Protein AF-A0A959EDK4-F1 (afdb_monomer_lite)

Structure (mmCIF, N/CA/C/O backbone):
data_AF-A0A959EDK4-F1
#
_entry.id   AF-A0A959EDK4-F1
#
loop_
_atom_site.group_PDB
_atom_site.id
_atom_site.type_symbol
_atom_site.label_atom_id
_atom_site.label_alt_id
_atom_site.label_comp_id
_atom_site.label_asym_id
_atom_site.label_entity_id
_atom_site.label_seq_id
_atom_site.pdbx_PDB_ins_code
_atom_site.Cartn_x
_atom_site.Cartn_y
_atom_site.Cartn_z
_atom_site.occupancy
_atom_site.B_iso_or_equiv
_atom_site.auth_seq_id
_atom_site.auth_comp_id
_atom_site.auth_asym_id
_atom_site.auth_atom_id
_atom_site.pdbx_PDB_model_num
ATOM 1 N N . CYS A 1 1 ? -5.494 -3.806 -19.254 1.00 54.38 1 CYS A N 1
ATOM 2 C CA . CYS A 1 1 ? -4.849 -2.575 -18.753 1.00 54.38 1 CYS A CA 1
ATOM 3 C C . CYS A 1 1 ? -4.473 -1.725 -19.967 1.00 54.38 1 CYS A C 1
ATOM 5 O O . CYS A 1 1 ? -3.593 -2.138 -20.714 1.00 54.38 1 CYS A O 1
ATOM 7 N N . LEU A 1 2 ? -5.195 -0.626 -20.231 1.00 61.62 2 LEU A N 1
ATOM 8 C CA . LEU A 1 2 ? -5.057 0.195 -21.453 1.00 61.62 2 LEU A CA 1
ATOM 9 C C . LEU A 1 2 ? -3.618 0.674 -21.696 1.00 61.62 2 LEU A C 1
ATOM 11 O O . LEU A 1 2 ? -3.177 0.707 -22.836 1.00 61.62 2 LEU A O 1
ATOM 15 N N . VAL A 1 3 ? -2.869 0.947 -20.626 1.00 65.25 3 VAL A N 1
ATOM 16 C CA . VAL A 1 3 ? -1.472 1.400 -20.694 1.00 65.25 3 VAL A CA 1
ATOM 17 C C . VAL A 1 3 ? -0.540 0.330 -21.270 1.00 65.25 3 VAL A C 1
ATOM 19 O O . VAL A 1 3 ? 0.317 0.643 -22.084 1.00 65.25 3 VAL A O 1
ATOM 22 N N . VAL A 1 4 ? -0.733 -0.945 -20.917 1.00 63.16 4 VAL A N 1
ATOM 23 C CA . VAL A 1 4 ? 0.085 -2.054 -21.448 1.00 63.16 4 VAL A CA 1
ATOM 24 C C . VAL A 1 4 ? -0.178 -2.257 -22.942 1.00 63.16 4 VAL A C 1
ATOM 26 O O . VAL A 1 4 ? 0.753 -2.479 -23.709 1.00 63.16 4 VAL A O 1
ATOM 29 N N . VAL A 1 5 ? -1.442 -2.133 -23.363 1.00 71.06 5 VAL A N 1
ATOM 30 C CA . VAL A 1 5 ? -1.835 -2.220 -24.779 1.00 71.06 5 VAL A CA 1
ATOM 31 C C . VAL A 1 5 ? -1.287 -1.030 -25.567 1.00 71.06 5 VAL A C 1
ATOM 33 O O . VAL A 1 5 ? -0.747 -1.220 -26.650 1.00 71.06 5 VAL A O 1
ATOM 36 N N . TYR A 1 6 ? -1.367 0.175 -25.000 1.00 70.81 6 TYR A N 1
ATOM 37 C CA . TYR A 1 6 ? -0.804 1.385 -25.591 1.00 70.81 6 TYR A CA 1
ATOM 38 C C . TYR A 1 6 ? 0.719 1.275 -25.760 1.00 70.81 6 TYR A C 1
ATOM 40 O O . TYR A 1 6 ? 1.236 1.530 -26.843 1.00 70.81 6 TYR A O 1
ATOM 48 N N . LEU A 1 7 ? 1.435 0.791 -24.739 1.00 63.56 7 LEU A N 1
ATOM 49 C CA . LEU A 1 7 ? 2.890 0.611 -24.798 1.00 63.56 7 LEU A CA 1
ATOM 50 C C . LEU A 1 7 ? 3.329 -0.458 -25.802 1.00 63.56 7 LEU A C 1
ATOM 52 O O . LEU A 1 7 ? 4.338 -0.278 -26.481 1.00 63.56 7 LEU A O 1
ATOM 56 N N . ALA A 1 8 ? 2.560 -1.541 -25.938 1.00 64.75 8 ALA A N 1
ATOM 57 C CA . ALA A 1 8 ? 2.805 -2.558 -26.959 1.00 64.75 8 ALA A CA 1
ATOM 58 C C . ALA A 1 8 ? 2.619 -2.017 -28.391 1.00 64.75 8 ALA A C 1
ATOM 60 O O . ALA A 1 8 ? 3.204 -2.560 -29.324 1.00 64.75 8 ALA A O 1
ATOM 61 N N . GLN A 1 9 ? 1.828 -0.952 -28.569 1.00 71.06 9 GLN A N 1
ATOM 62 C CA . GLN A 1 9 ? 1.588 -0.312 -29.865 1.00 71.06 9 GLN A CA 1
ATOM 63 C C . GLN A 1 9 ? 2.603 0.794 -30.191 1.00 71.06 9 GLN A C 1
ATOM 65 O O . GLN A 1 9 ? 2.900 1.001 -31.364 1.00 71.06 9 GLN A O 1
ATOM 70 N N . THR A 1 10 ? 3.152 1.499 -29.192 1.00 66.81 10 THR A N 1
ATOM 71 C CA . THR A 1 10 ? 4.025 2.665 -29.432 1.00 66.81 10 THR A CA 1
ATOM 72 C C . THR A 1 10 ? 5.486 2.339 -29.736 1.00 66.81 10 THR A C 1
ATOM 74 O O . THR A 1 10 ? 6.183 3.236 -30.192 1.00 66.81 10 THR A O 1
ATOM 77 N N . GLY A 1 11 ? 5.941 1.096 -29.532 1.00 58.12 11 GLY A N 1
ATOM 78 C CA . GLY A 1 11 ? 7.093 0.448 -30.193 1.00 58.12 11 GLY A CA 1
ATOM 79 C C .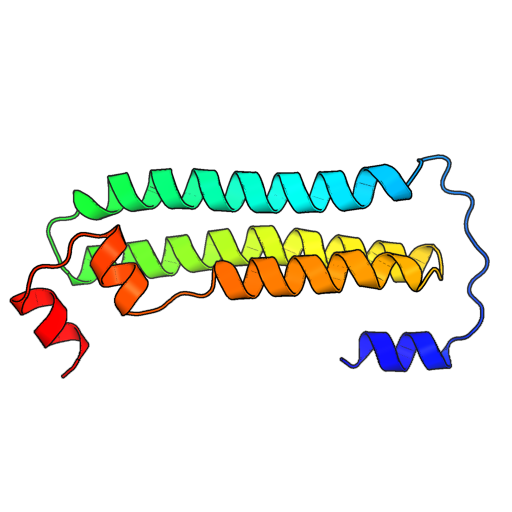 GLY A 1 11 ? 8.512 1.041 -30.087 1.00 58.12 11 GLY A C 1
ATOM 80 O O . GLY A 1 11 ? 9.466 0.273 -30.092 1.00 58.12 11 GLY A O 1
ATOM 81 N N . THR A 1 12 ? 8.708 2.354 -29.985 1.00 53.19 12 THR A N 1
ATOM 82 C CA . THR A 1 12 ? 10.024 3.007 -30.033 1.00 53.19 12 THR A CA 1
ATOM 83 C C . THR A 1 12 ? 9.960 4.383 -29.370 1.00 53.19 12 THR A C 1
ATOM 85 O O . THR A 1 12 ? 9.659 5.384 -30.019 1.00 53.19 12 THR A O 1
ATOM 88 N N . LEU A 1 13 ? 10.278 4.451 -28.079 1.00 55.81 13 LEU A N 1
ATOM 89 C CA . LEU A 1 13 ? 10.741 5.682 -27.441 1.00 55.81 13 LEU A CA 1
ATOM 90 C C . LEU A 1 13 ? 12.206 5.437 -27.075 1.00 55.81 13 LEU A C 1
ATOM 92 O O . LEU A 1 13 ? 12.520 4.442 -26.426 1.00 55.81 13 LEU A O 1
ATOM 96 N N . SER A 1 14 ? 13.110 6.270 -27.595 1.00 53.59 14 SER A N 1
ATOM 97 C CA . SER A 1 14 ? 14.549 6.133 -27.355 1.00 53.59 14 SER A CA 1
ATOM 98 C C . SER A 1 14 ? 14.835 6.114 -25.852 1.00 53.59 14 SER A C 1
ATOM 100 O O . SER A 1 14 ? 14.299 6.975 -25.152 1.00 53.59 14 SER A O 1
ATOM 102 N N . PRO A 1 15 ? 15.694 5.207 -25.352 1.00 56.66 15 PRO A N 1
ATOM 103 C CA . PRO A 1 15 ? 16.054 5.189 -23.944 1.00 56.66 15 PRO A CA 1
ATOM 104 C C . PRO A 1 15 ? 16.742 6.512 -23.605 1.00 56.66 15 PRO A C 1
ATOM 106 O O . PRO A 1 15 ? 17.844 6.809 -24.078 1.00 56.66 15 PRO A O 1
ATOM 109 N N . SER A 1 16 ? 16.069 7.355 -22.826 1.00 58.28 16 SER A N 1
ATOM 110 C CA . SER A 1 16 ? 16.721 8.493 -22.198 1.00 58.28 16 SER A CA 1
ATOM 111 C C . SER A 1 16 ? 17.717 7.939 -21.190 1.00 58.28 16 SER A C 1
ATOM 113 O O . SER A 1 16 ? 17.309 7.254 -20.263 1.00 58.28 16 SER A O 1
ATOM 115 N N . ASN A 1 17 ? 19.009 8.237 -21.354 1.00 53.81 17 ASN A N 1
ATOM 116 C CA . ASN A 1 17 ? 20.039 7.924 -20.361 1.00 53.81 17 ASN A CA 1
ATOM 117 C C . ASN A 1 17 ? 19.803 8.761 -19.089 1.00 53.81 17 ASN A C 1
ATOM 119 O O . ASN A 1 17 ? 20.511 9.734 -18.826 1.00 53.81 17 ASN A O 1
ATOM 123 N N . LEU A 1 18 ? 18.775 8.426 -18.310 1.00 56.81 18 LEU A N 1
ATOM 124 C CA . LEU A 1 18 ? 18.606 8.938 -16.964 1.00 56.81 18 LEU A CA 1
ATOM 125 C C . LEU A 1 18 ? 19.742 8.310 -16.149 1.00 56.81 18 LEU A C 1
ATOM 127 O O . LEU A 1 18 ? 19.731 7.114 -15.887 1.00 56.81 18 LEU A O 1
ATOM 131 N N . GLY A 1 19 ? 20.763 9.089 -15.782 1.00 55.97 19 GLY A N 1
ATOM 132 C CA . GLY A 1 19 ? 21.978 8.600 -15.101 1.00 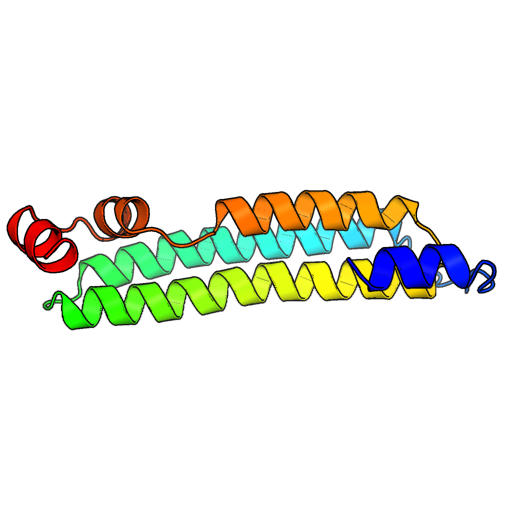55.97 19 GLY A CA 1
ATOM 133 C C . GLY A 1 19 ? 21.767 7.991 -13.703 1.00 55.97 19 GLY A C 1
ATOM 134 O O . GLY A 1 19 ? 22.732 7.793 -12.969 1.00 55.97 19 GLY A O 1
ATOM 135 N N . LEU A 1 20 ? 20.520 7.717 -13.312 1.00 64.12 20 LEU A N 1
ATOM 136 C CA . LEU A 1 20 ? 20.143 7.016 -12.094 1.00 64.12 20 LEU A CA 1
ATOM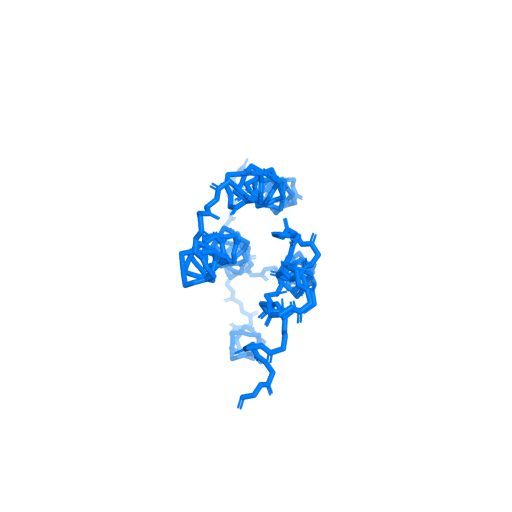 137 C C . LEU A 1 20 ? 19.890 5.540 -12.419 1.00 64.12 20 LEU A C 1
ATOM 139 O O . LEU A 1 20 ? 19.143 5.248 -13.351 1.00 64.12 20 LEU A O 1
ATOM 143 N N . PRO A 1 21 ? 20.422 4.590 -11.632 1.00 75.94 21 PRO A N 1
ATOM 144 C CA . PRO A 1 21 ? 20.139 3.179 -11.840 1.00 75.94 21 PRO A CA 1
ATOM 145 C C . PRO A 1 21 ? 18.697 2.858 -11.399 1.00 75.94 21 PRO A C 1
ATOM 147 O O . PRO A 1 21 ? 18.451 2.395 -10.280 1.00 75.94 21 PRO A O 1
ATOM 150 N N . LEU A 1 22 ? 17.730 3.112 -12.291 1.00 77.88 22 LEU A N 1
ATOM 151 C CA . LEU A 1 22 ? 16.288 2.899 -12.088 1.00 77.88 22 LEU A CA 1
ATOM 152 C C . LEU A 1 22 ? 15.968 1.480 -11.598 1.00 77.88 22 LEU A C 1
ATOM 154 O O . LEU A 1 22 ? 15.059 1.292 -10.791 1.00 77.88 22 LEU A O 1
ATOM 158 N N . SER A 1 23 ? 16.781 0.503 -12.000 1.00 79.75 23 SER A N 1
ATOM 159 C CA . SER A 1 23 ? 16.723 -0.898 -11.574 1.00 79.75 23 SER A CA 1
ATOM 160 C C . SER A 1 23 ? 16.732 -1.084 -10.053 1.00 79.75 23 SER A C 1
ATOM 162 O O . SER A 1 23 ? 16.096 -2.008 -9.556 1.00 79.75 23 SER A O 1
ATOM 164 N N . PHE A 1 24 ? 17.428 -0.216 -9.308 1.00 84.75 24 PHE A N 1
ATOM 165 C CA . PHE A 1 24 ? 17.442 -0.233 -7.840 1.00 84.75 24 PHE A CA 1
ATOM 166 C C . PHE A 1 24 ? 16.422 0.734 -7.233 1.00 84.75 24 PHE A C 1
ATOM 168 O O . PHE A 1 24 ? 15.879 0.472 -6.158 1.00 84.75 24 PHE A O 1
ATOM 175 N N . LEU A 1 25 ? 16.128 1.843 -7.915 1.00 88.19 25 LEU A N 1
ATOM 176 C CA . LEU A 1 25 ? 15.193 2.851 -7.421 1.00 88.19 25 LEU A CA 1
ATOM 177 C C . LEU A 1 25 ? 13.756 2.317 -7.354 1.00 88.19 25 LEU A C 1
ATOM 179 O O . LEU A 1 25 ? 13.100 2.465 -6.325 1.00 88.19 25 LEU A O 1
ATOM 183 N N . LEU A 1 26 ? 13.275 1.669 -8.419 1.00 89.38 26 LEU A N 1
ATOM 184 C CA . LEU A 1 26 ? 11.902 1.160 -8.504 1.00 89.38 26 LEU A CA 1
ATOM 185 C C . LEU A 1 26 ? 11.543 0.157 -7.395 1.00 89.38 26 LEU A C 1
ATOM 187 O O . LEU A 1 26 ? 10.534 0.381 -6.720 1.00 89.38 26 LEU A O 1
ATOM 191 N N . PRO A 1 27 ? 12.338 -0.902 -7.131 1.00 90.62 27 PRO A N 1
ATOM 192 C CA . PRO A 1 27 ? 12.048 -1.789 -6.011 1.00 90.62 27 PRO A CA 1
ATOM 193 C C . PRO A 1 27 ? 12.132 -1.052 -4.671 1.00 90.62 27 PRO A C 1
ATOM 195 O O . PRO A 1 27 ? 11.302 -1.298 -3.802 1.00 90.62 27 PRO A O 1
ATOM 198 N N . THR A 1 28 ? 13.061 -0.104 -4.506 1.00 91.38 28 THR A N 1
ATOM 199 C CA . THR A 1 28 ? 13.167 0.684 -3.266 1.00 91.38 28 THR A CA 1
ATOM 200 C C . THR A 1 28 ? 11.903 1.500 -3.006 1.00 91.38 28 THR A C 1
ATOM 202 O O . THR A 1 28 ? 11.370 1.452 -1.900 1.00 91.38 28 THR A O 1
ATOM 205 N N . ILE A 1 29 ? 11.379 2.197 -4.020 1.00 92.94 29 ILE A N 1
ATOM 206 C CA . ILE A 1 29 ? 10.118 2.949 -3.922 1.00 92.94 29 ILE A CA 1
ATOM 207 C C . ILE A 1 29 ? 8.965 2.007 -3.568 1.00 92.94 29 ILE A C 1
ATOM 209 O O . ILE A 1 29 ? 8.182 2.308 -2.667 1.00 92.94 29 ILE A O 1
ATOM 213 N N . LEU A 1 30 ? 8.882 0.851 -4.232 1.00 93.69 30 LEU A N 1
ATOM 214 C CA . LEU A 1 30 ? 7.818 -0.119 -3.997 1.00 93.69 30 LEU A CA 1
ATOM 215 C C . LEU A 1 30 ? 7.838 -0.662 -2.562 1.00 93.69 30 LEU A C 1
ATOM 217 O O . LEU A 1 30 ? 6.816 -0.641 -1.874 1.00 93.69 30 LEU A O 1
ATOM 221 N N . PHE A 1 31 ? 8.999 -1.120 -2.089 1.00 93.56 31 PHE A N 1
ATOM 222 C CA . PHE A 1 31 ? 9.145 -1.655 -0.736 1.00 93.56 31 PHE A CA 1
ATOM 223 C C . PHE A 1 31 ? 8.999 -0.571 0.335 1.00 93.56 31 PHE A C 1
ATOM 225 O O . PHE A 1 31 ? 8.412 -0.840 1.381 1.00 93.56 31 PHE A O 1
ATOM 232 N N . ALA A 1 32 ? 9.450 0.659 0.078 1.00 95.44 32 ALA A N 1
ATOM 233 C CA . ALA A 1 32 ? 9.222 1.789 0.976 1.00 95.44 32 ALA A CA 1
ATOM 234 C C . ALA A 1 32 ? 7.725 2.129 1.087 1.00 95.44 32 ALA A C 1
ATOM 236 O O . ALA A 1 32 ? 7.213 2.320 2.191 1.00 95.44 32 ALA A O 1
ATOM 237 N N . ALA A 1 33 ? 6.989 2.145 -0.027 1.00 94.19 33 ALA A N 1
ATOM 238 C CA . ALA A 1 33 ? 5.543 2.367 -0.020 1.00 94.19 33 ALA A CA 1
ATOM 239 C C . ALA A 1 33 ? 4.792 1.233 0.699 1.00 94.19 33 ALA A C 1
ATOM 241 O O . ALA A 1 33 ? 3.916 1.487 1.523 1.00 94.19 33 ALA A O 1
ATOM 242 N N . ALA A 1 34 ? 5.178 -0.022 0.463 1.00 93.75 34 ALA A N 1
ATOM 243 C CA . ALA A 1 34 ? 4.604 -1.169 1.161 1.00 93.75 34 ALA A CA 1
ATOM 244 C C . ALA A 1 34 ? 4.898 -1.136 2.671 1.00 93.75 34 ALA A C 1
ATOM 246 O O . ALA A 1 34 ? 4.005 -1.364 3.488 1.00 93.75 34 ALA A O 1
ATOM 247 N N . GLY A 1 35 ? 6.137 -0.809 3.049 1.00 94.25 35 GLY A N 1
ATOM 248 C CA . GLY A 1 35 ? 6.566 -0.687 4.440 1.00 94.25 35 GLY A CA 1
ATOM 249 C C . GLY A 1 35 ? 5.852 0.443 5.178 1.00 94.25 35 GLY A C 1
ATOM 250 O O . GLY A 1 35 ? 5.375 0.243 6.295 1.00 94.25 35 GLY A O 1
ATOM 251 N N . THR A 1 36 ? 5.704 1.608 4.543 1.00 93.25 36 THR A N 1
ATOM 252 C CA . THR A 1 36 ? 4.947 2.733 5.117 1.00 93.25 36 THR A CA 1
ATOM 253 C C . THR A 1 36 ? 3.460 2.407 5.241 1.00 93.25 36 THR A C 1
ATOM 255 O O . THR A 1 36 ? 2.884 2.649 6.301 1.00 93.25 36 THR A O 1
ATOM 258 N N . ALA A 1 37 ? 2.847 1.774 4.234 1.00 93.12 37 ALA A N 1
ATOM 259 C CA . ALA A 1 37 ? 1.462 1.308 4.308 1.00 93.12 37 ALA A CA 1
ATOM 260 C C . ALA A 1 37 ? 1.250 0.279 5.435 1.00 93.12 37 ALA A C 1
ATOM 262 O O . ALA A 1 37 ? 0.251 0.349 6.156 1.00 93.12 37 ALA A O 1
ATOM 263 N N . TYR A 1 38 ? 2.200 -0.641 5.637 1.00 93.44 38 TYR A N 1
ATOM 264 C CA . TYR A 1 38 ? 2.168 -1.612 6.732 1.00 93.44 38 TYR A CA 1
ATOM 265 C C . TYR A 1 38 ? 2.302 -0.943 8.107 1.00 93.44 38 TYR A C 1
ATOM 267 O O . TYR A 1 38 ? 1.476 -1.170 8.991 1.00 93.44 38 TYR A O 1
ATOM 275 N N . PHE A 1 39 ? 3.295 -0.068 8.283 1.00 93.81 39 PHE A N 1
ATOM 276 C CA . PHE A 1 39 ? 3.497 0.669 9.532 1.00 93.81 39 PHE A CA 1
ATOM 277 C C . PHE A 1 39 ? 2.264 1.501 9.903 1.00 93.81 39 PHE A C 1
ATOM 279 O O . PHE A 1 39 ? 1.795 1.462 11.044 1.00 93.81 39 PHE A O 1
ATOM 286 N N . LEU A 1 40 ? 1.700 2.201 8.918 1.00 91.62 40 LEU A N 1
ATOM 287 C CA . LEU A 1 40 ? 0.478 2.974 9.073 1.00 91.62 40 LEU A CA 1
ATOM 288 C C . LEU A 1 40 ? -0.712 2.079 9.445 1.00 91.62 40 LEU A C 1
ATOM 290 O O . LEU A 1 40 ? -1.493 2.438 10.320 1.00 91.62 40 LEU A O 1
ATOM 294 N N . SER A 1 41 ? -0.830 0.896 8.833 1.00 87.94 41 SER A N 1
ATOM 295 C CA . SER A 1 41 ? -1.869 -0.084 9.171 1.00 87.94 41 SER A CA 1
ATOM 296 C C . SER A 1 41 ? -1.835 -0.457 10.647 1.00 87.94 41 SER A C 1
ATOM 298 O O . SER A 1 41 ? -2.876 -0.459 11.304 1.00 87.94 41 SER A O 1
ATOM 300 N N . ASN A 1 42 ? -0.647 -0.740 11.180 1.00 88.50 42 ASN A N 1
ATOM 301 C CA . ASN A 1 42 ? -0.499 -1.127 12.578 1.00 88.50 42 ASN A CA 1
ATOM 302 C C . ASN A 1 42 ? -0.814 0.041 13.516 1.00 88.50 42 ASN A C 1
ATOM 304 O O . ASN A 1 42 ? -1.541 -0.143 14.489 1.00 88.50 42 ASN A O 1
ATOM 308 N N . ARG A 1 43 ? -0.324 1.248 13.206 1.00 90.12 43 ARG A N 1
ATOM 309 C CA . ARG A 1 43 ? -0.600 2.461 13.992 1.00 90.12 43 ARG A CA 1
ATOM 310 C C . ARG A 1 43 ? -2.092 2.788 14.045 1.00 90.12 43 ARG A C 1
ATOM 312 O O . ARG A 1 43 ? -2.655 2.857 15.133 1.00 90.12 43 ARG A O 1
ATOM 319 N N . LEU A 1 44 ? -2.739 2.884 12.885 1.00 87.69 44 LEU A N 1
ATOM 320 C CA . LEU A 1 44 ? -4.156 3.242 12.793 1.00 87.69 44 LEU A CA 1
ATOM 321 C C . LEU A 1 44 ? -5.072 2.156 13.370 1.00 87.69 44 LEU A C 1
ATOM 323 O O . LEU A 1 44 ? -6.135 2.467 13.896 1.00 87.69 44 LEU A O 1
ATOM 327 N N . SER A 1 45 ? -4.673 0.882 13.325 1.00 86.38 45 SER A N 1
ATOM 328 C CA . SER A 1 45 ? -5.459 -0.175 13.976 1.00 86.38 45 SER A CA 1
ATOM 329 C C . SER A 1 45 ? -5.409 -0.051 15.500 1.00 86.38 45 SER A C 1
ATOM 331 O O . SER A 1 45 ? -6.433 -0.222 16.150 1.00 86.38 45 SER A O 1
ATOM 333 N N . MET A 1 46 ? -4.257 0.302 16.085 1.00 88.06 46 MET A N 1
ATOM 334 C CA . MET A 1 46 ? -4.159 0.537 17.534 1.00 88.06 46 MET A CA 1
ATOM 335 C C . MET A 1 46 ? -5.002 1.735 17.982 1.00 88.06 46 MET A C 1
ATOM 337 O O . MET A 1 46 ? -5.710 1.636 18.978 1.00 88.06 46 MET A O 1
ATOM 341 N N . GLU A 1 47 ? -4.969 2.837 17.233 1.00 88.50 47 GLU A N 1
ATOM 342 C CA . GLU A 1 47 ? -5.801 4.018 17.507 1.00 88.50 47 GLU A CA 1
ATOM 343 C C . GLU A 1 47 ? -7.292 3.705 17.329 1.00 88.50 47 GLU A C 1
ATOM 345 O O . GLU A 1 47 ? -8.121 4.076 18.156 1.00 88.50 47 GLU A O 1
ATOM 350 N N . GLY A 1 48 ? -7.627 2.945 16.286 1.00 86.38 48 GLY A N 1
ATOM 351 C CA . GLY A 1 48 ? -8.994 2.558 15.965 1.00 86.38 48 GLY A CA 1
ATOM 352 C C . GLY A 1 48 ? -9.675 1.691 17.024 1.00 86.38 48 GLY A C 1
ATOM 353 O O . GLY A 1 48 ? -10.882 1.816 17.216 1.00 86.38 48 GLY A O 1
ATOM 354 N N . LYS A 1 49 ? -8.920 0.850 17.742 1.00 87.56 49 LYS A N 1
ATOM 355 C CA . LYS A 1 49 ? -9.444 0.021 18.846 1.00 87.56 49 LYS A CA 1
ATOM 356 C C . LYS A 1 49 ? -9.956 0.843 20.026 1.00 87.56 49 LYS A C 1
ATOM 358 O O . LYS A 1 49 ? -10.840 0.387 20.742 1.00 87.56 49 LYS A O 1
ATOM 363 N N . LEU A 1 50 ? -9.407 2.039 20.229 1.00 89.00 50 LEU A N 1
ATOM 364 C CA . LEU A 1 50 ? -9.773 2.917 21.340 1.00 89.00 50 LEU A CA 1
ATOM 365 C C . LEU A 1 50 ? -11.041 3.733 21.056 1.00 89.00 50 LEU A C 1
ATOM 367 O O . LEU A 1 50 ? -11.519 4.441 21.942 1.00 89.00 50 LEU A O 1
ATOM 371 N N . LEU A 1 51 ? -11.586 3.654 19.838 1.00 90.25 51 LEU A N 1
ATOM 372 C CA . LEU A 1 51 ? -12.778 4.404 19.464 1.00 90.25 51 LEU A CA 1
ATOM 373 C C . LEU A 1 51 ? -14.035 3.806 20.125 1.00 90.25 51 LEU A C 1
ATOM 375 O O . LEU A 1 51 ? -14.239 2.590 20.063 1.00 90.25 51 LEU A O 1
ATOM 379 N N . PRO A 1 52 ? -14.894 4.643 20.735 1.00 85.25 52 PRO A N 1
ATOM 380 C CA . PRO A 1 52 ? -16.029 4.195 21.539 1.00 85.25 52 PRO A CA 1
ATOM 381 C C . PRO A 1 52 ? -17.178 3.607 20.719 1.00 85.25 52 PRO A C 1
ATOM 383 O O . PRO A 1 52 ? -17.873 2.716 21.204 1.00 85.25 52 PRO A O 1
ATOM 386 N N . THR A 1 53 ? -17.410 4.098 19.498 1.00 89.94 53 THR A N 1
ATOM 387 C CA . THR A 1 53 ? -18.584 3.714 18.702 1.00 89.94 53 THR A CA 1
ATOM 388 C C . THR A 1 53 ? -18.207 2.921 17.454 1.00 89.94 53 THR A C 1
ATOM 390 O O . THR A 1 53 ? -17.189 3.173 16.807 1.00 89.94 53 THR A O 1
ATOM 393 N N . LEU A 1 54 ? -19.075 1.981 17.061 1.00 87.94 54 LEU A N 1
ATOM 394 C CA . LEU A 1 54 ? -18.919 1.216 15.821 1.00 87.94 54 LEU A CA 1
ATOM 395 C C . LEU A 1 54 ? -18.816 2.130 14.593 1.00 87.94 54 LEU A C 1
ATOM 397 O O . LEU A 1 54 ? -17.986 1.904 13.715 1.00 87.94 54 LEU A O 1
ATOM 401 N N . SER A 1 55 ? -19.633 3.186 14.549 1.00 90.06 55 SER A N 1
ATOM 402 C CA . SER A 1 55 ? -19.620 4.160 13.455 1.00 90.06 55 SER A CA 1
ATOM 403 C C . SER A 1 55 ? -18.252 4.831 13.315 1.00 90.06 55 SER A C 1
ATOM 405 O O . SER A 1 55 ? -17.716 4.916 12.209 1.00 90.06 55 SER A O 1
ATOM 407 N N . GLU A 1 56 ? -17.645 5.250 14.429 1.00 90.19 56 GLU A N 1
ATOM 408 C CA . GLU A 1 56 ? -16.304 5.840 14.431 1.00 90.19 56 GLU A CA 1
ATOM 409 C C . GLU A 1 56 ? -15.236 4.828 14.012 1.00 90.19 56 GLU A C 1
ATOM 411 O O . GLU A 1 56 ? -14.394 5.150 13.174 1.00 90.19 56 GLU A O 1
ATOM 416 N N . LYS A 1 57 ? -15.299 3.585 14.509 1.00 90.31 57 LYS A N 1
ATOM 417 C CA . LYS A 1 57 ? -14.384 2.502 14.104 1.00 90.31 57 LYS A CA 1
ATOM 418 C C . LYS A 1 57 ? -14.429 2.257 12.594 1.00 90.31 57 LYS A C 1
ATOM 420 O O . LYS A 1 57 ? -13.386 2.198 11.940 1.00 90.31 57 LYS A O 1
ATOM 425 N N . VAL A 1 58 ? -15.631 2.166 12.021 1.00 91.06 58 VAL A N 1
ATOM 426 C CA . VAL A 1 58 ? -15.843 1.960 10.580 1.00 91.06 58 VAL A CA 1
ATOM 427 C C . VAL A 1 58 ? -15.330 3.151 9.776 1.00 91.06 58 VAL A C 1
ATOM 429 O O . VAL A 1 58 ? -14.611 2.964 8.790 1.00 91.06 58 VAL A O 1
ATOM 432 N N . GLN A 1 59 ? -15.658 4.378 10.185 1.00 93.06 59 GLN A N 1
ATOM 433 C CA . GLN A 1 59 ? -15.183 5.585 9.510 1.00 93.06 59 GLN A CA 1
ATOM 434 C C . GLN A 1 59 ? -13.653 5.683 9.555 1.00 93.06 59 GLN A C 1
ATOM 436 O O . GLN A 1 59 ? -13.019 5.928 8.526 1.00 93.06 59 GLN A O 1
ATOM 441 N N . HIS A 1 60 ? -13.051 5.405 10.712 1.00 93.81 60 HIS A N 1
ATOM 442 C CA . HIS A 1 60 ? -11.603 5.371 10.878 1.00 93.81 60 HIS A CA 1
ATOM 443 C C . HIS A 1 60 ? -10.960 4.320 9.967 1.00 93.81 60 HIS A C 1
ATOM 445 O O . HIS A 1 60 ? -10.007 4.619 9.249 1.00 93.81 60 HIS A O 1
ATOM 451 N N . TYR A 1 61 ? -11.516 3.106 9.920 1.00 92.62 61 TYR A N 1
ATOM 452 C CA . TYR A 1 61 ? -11.018 2.035 9.055 1.00 92.62 61 TYR A CA 1
ATOM 453 C C . TYR A 1 61 ? -11.093 2.386 7.571 1.00 92.62 61 TYR A C 1
ATOM 455 O O . TYR A 1 61 ? -10.161 2.086 6.818 1.00 92.62 61 TYR A O 1
ATOM 463 N N . ARG A 1 62 ? -12.174 3.038 7.130 1.00 91.88 62 ARG A N 1
ATOM 464 C CA . ARG A 1 62 ? -12.317 3.499 5.742 1.00 91.88 62 ARG A CA 1
ATOM 465 C C . ARG A 1 62 ? -11.231 4.513 5.396 1.00 91.88 62 ARG A C 1
ATOM 467 O O . ARG A 1 62 ? -10.523 4.309 4.412 1.00 91.88 62 ARG A O 1
ATOM 474 N N . ASN A 1 63 ? -11.035 5.525 6.239 1.00 92.81 63 ASN A N 1
ATOM 475 C CA . ASN A 1 63 ? -10.001 6.542 6.038 1.00 92.81 63 ASN A CA 1
ATOM 476 C C . ASN A 1 63 ? -8.595 5.922 6.022 1.00 92.81 63 ASN A C 1
ATOM 478 O O . ASN A 1 63 ? -7.814 6.160 5.099 1.00 92.81 63 ASN A O 1
ATOM 482 N N . ALA A 1 64 ? -8.307 5.043 6.983 1.00 92.50 64 ALA A N 1
ATOM 483 C CA . ALA A 1 64 ? -7.053 4.304 7.058 1.00 92.50 64 ALA A CA 1
ATOM 484 C C . ALA A 1 64 ? -6.807 3.444 5.811 1.00 92.50 64 ALA A C 1
ATOM 486 O O . ALA A 1 64 ? -5.680 3.322 5.334 1.00 92.50 64 ALA A O 1
ATOM 487 N N . SER A 1 65 ? -7.850 2.800 5.284 1.00 92.75 65 SER A N 1
ATOM 488 C CA . SER A 1 65 ? -7.757 1.966 4.081 1.00 92.75 65 SER A CA 1
ATOM 489 C C . SER A 1 65 ? -7.473 2.798 2.836 1.00 92.75 65 SER A C 1
ATOM 491 O O . SER A 1 65 ? -6.599 2.428 2.060 1.00 92.75 65 SER A O 1
ATOM 493 N N . ILE A 1 66 ? -8.146 3.941 2.676 1.00 94.25 66 ILE A N 1
ATOM 494 C CA . ILE A 1 66 ? -7.907 4.859 1.555 1.00 94.25 66 ILE A CA 1
ATOM 495 C C . ILE A 1 66 ? -6.450 5.327 1.555 1.00 94.25 66 ILE A C 1
ATOM 497 O O . ILE A 1 66 ? -5.789 5.246 0.524 1.00 94.25 66 ILE A O 1
ATOM 501 N N . LEU A 1 67 ? -5.923 5.743 2.710 1.00 93.25 67 LEU A N 1
ATOM 502 C CA . LEU A 1 67 ? -4.551 6.241 2.811 1.00 93.25 67 LEU A CA 1
ATOM 503 C C . LEU A 1 67 ? -3.506 5.160 2.478 1.00 93.25 67 LEU A C 1
ATOM 505 O O . LEU A 1 67 ? -2.566 5.417 1.730 1.00 93.25 67 LEU A O 1
ATOM 509 N N . ARG A 1 68 ? -3.695 3.929 2.972 1.00 92.19 68 ARG A N 1
ATOM 510 C CA . ARG A 1 68 ? -2.809 2.790 2.663 1.00 92.19 68 ARG A CA 1
ATOM 511 C C . ARG A 1 68 ? -2.817 2.435 1.178 1.00 92.19 68 ARG A C 1
ATOM 513 O O . ARG A 1 68 ? -1.756 2.234 0.594 1.00 92.19 68 ARG A O 1
ATOM 520 N N . LEU A 1 69 ? -4.001 2.378 0.569 1.00 94.12 69 LEU A N 1
ATOM 521 C CA . LEU A 1 69 ? -4.136 2.083 -0.856 1.00 94.12 69 LEU A CA 1
ATOM 522 C C . LEU A 1 69 ? -3.543 3.204 -1.716 1.00 94.12 69 LEU A C 1
ATOM 524 O O . LEU A 1 69 ? -2.865 2.907 -2.692 1.00 94.12 69 LEU A O 1
ATOM 528 N N . ALA A 1 70 ? -3.722 4.469 -1.326 1.00 94.19 70 ALA A N 1
ATOM 529 C CA . ALA A 1 70 ? -3.140 5.609 -2.028 1.00 94.19 70 ALA A CA 1
ATOM 530 C C . ALA A 1 70 ? -1.601 5.591 -2.016 1.00 94.19 70 ALA A C 1
ATOM 532 O O . ALA A 1 70 ? -0.989 5.925 -3.026 1.00 94.19 70 ALA A O 1
ATOM 533 N N . LEU A 1 71 ? -0.970 5.161 -0.915 1.00 94.31 71 LEU A N 1
ATOM 534 C CA . LEU A 1 71 ? 0.491 5.014 -0.839 1.00 94.31 71 LEU A CA 1
ATOM 535 C C . LEU A 1 71 ? 1.017 3.976 -1.838 1.00 94.31 71 LEU A C 1
ATOM 537 O O . LEU A 1 71 ? 1.954 4.252 -2.589 1.00 94.31 71 LEU A O 1
ATOM 541 N N . VAL A 1 72 ? 0.404 2.790 -1.865 1.00 95.06 72 VAL A N 1
ATOM 542 C CA . VAL A 1 72 ? 0.807 1.709 -2.778 1.00 95.06 72 VAL A CA 1
ATO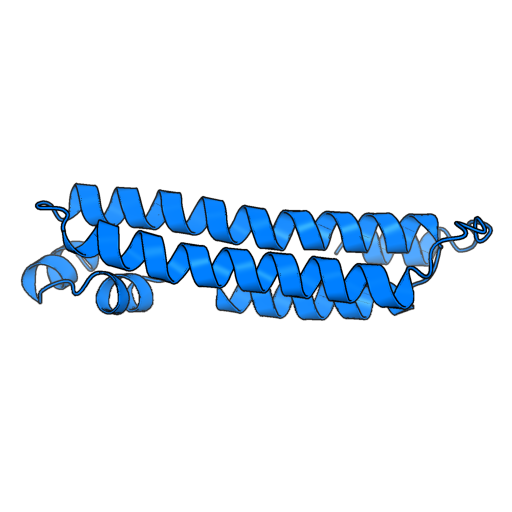M 543 C C . VAL A 1 72 ? 0.510 2.086 -4.230 1.00 95.06 72 VAL A C 1
ATOM 545 O O . VAL A 1 72 ? 1.346 1.878 -5.106 1.00 95.06 72 VAL A O 1
ATOM 548 N N . GLU A 1 73 ? -0.646 2.694 -4.488 1.00 94.00 73 GLU A N 1
ATOM 549 C CA . GLU A 1 73 ? -1.031 3.101 -5.838 1.00 94.00 73 GLU A CA 1
ATOM 550 C C . GLU A 1 73 ? -0.168 4.251 -6.365 1.00 94.00 73 GLU A C 1
ATOM 552 O O . GLU A 1 73 ? 0.225 4.242 -7.529 1.00 94.00 73 GLU A O 1
ATOM 557 N N . GLY A 1 74 ? 0.223 5.194 -5.503 1.00 94.50 74 GLY A N 1
ATOM 558 C CA . GLY A 1 74 ? 1.186 6.236 -5.852 1.00 94.50 74 GLY A CA 1
ATOM 559 C C . GLY A 1 74 ? 2.523 5.652 -6.318 1.00 94.50 74 GLY A C 1
ATOM 560 O O . GLY A 1 74 ? 3.058 6.076 -7.343 1.00 94.50 74 GLY A O 1
ATOM 561 N N . ALA A 1 75 ? 3.028 4.623 -5.632 1.00 94.38 75 ALA A N 1
ATOM 562 C CA . ALA A 1 75 ? 4.224 3.904 -6.069 1.00 94.38 75 ALA A CA 1
ATOM 563 C C . ALA A 1 75 ? 4.014 3.172 -7.407 1.00 94.38 75 ALA A C 1
ATOM 565 O O . ALA A 1 75 ? 4.873 3.248 -8.286 1.00 94.38 75 ALA A O 1
ATOM 566 N N . ASN A 1 76 ? 2.866 2.516 -7.601 1.00 94.12 76 A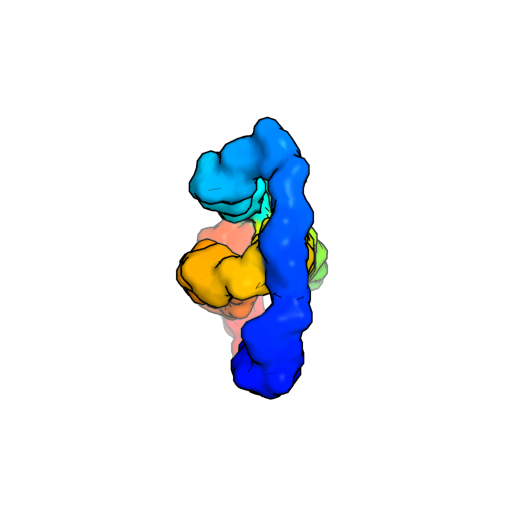SN A N 1
ATOM 567 C CA . ASN A 1 76 ? 2.531 1.833 -8.855 1.00 94.12 76 ASN A CA 1
ATOM 568 C C . ASN A 1 76 ? 2.472 2.787 -10.051 1.00 94.12 76 ASN A C 1
ATOM 570 O O . ASN A 1 76 ? 3.017 2.476 -11.112 1.00 94.12 76 ASN A O 1
ATOM 574 N N . ILE A 1 77 ? 1.853 3.958 -9.881 1.00 94.62 77 ILE A N 1
ATOM 575 C CA . ILE A 1 77 ? 1.776 4.990 -10.920 1.00 94.62 77 ILE A CA 1
ATOM 576 C C . ILE A 1 77 ? 3.180 5.482 -11.288 1.00 94.62 77 ILE A C 1
ATOM 578 O O . ILE A 1 77 ? 3.484 5.618 -12.475 1.00 94.62 77 ILE A O 1
ATOM 582 N N . LEU A 1 78 ? 4.063 5.697 -10.306 1.00 92.19 78 LEU A N 1
ATOM 583 C CA . LEU A 1 78 ? 5.460 6.064 -10.568 1.00 92.19 78 LEU A CA 1
ATOM 584 C C . LEU A 1 78 ? 6.202 4.976 -11.354 1.00 92.19 78 LEU A C 1
ATOM 586 O O . LEU A 1 78 ? 6.870 5.289 -12.336 1.00 92.19 78 LEU A O 1
ATOM 590 N N . ILE A 1 79 ? 6.055 3.703 -10.974 1.00 90.88 79 ILE A N 1
ATOM 591 C CA . ILE A 1 79 ? 6.687 2.572 -11.674 1.00 90.88 79 ILE A CA 1
ATOM 592 C C . ILE A 1 79 ? 6.241 2.509 -13.136 1.00 90.88 79 ILE A C 1
ATOM 594 O O . ILE A 1 79 ? 7.079 2.371 -14.026 1.00 90.88 79 ILE A O 1
ATOM 598 N N . VAL A 1 80 ? 4.938 2.644 -13.399 1.00 91.12 80 VAL A N 1
ATOM 599 C CA . VAL A 1 80 ? 4.412 2.675 -14.771 1.00 91.12 80 VAL A CA 1
ATOM 600 C C . VAL A 1 80 ? 4.954 3.885 -15.525 1.00 91.12 80 VAL A C 1
ATOM 602 O O . VAL A 1 80 ? 5.381 3.740 -16.665 1.00 91.12 80 VAL A O 1
ATOM 605 N N . SER A 1 81 ? 5.016 5.054 -14.885 1.00 90.06 81 SER A N 1
ATOM 606 C CA . SER A 1 81 ? 5.560 6.270 -15.500 1.00 90.06 81 SER A CA 1
ATOM 607 C C . SER A 1 81 ? 7.021 6.079 -15.926 1.00 90.06 81 SER A C 1
ATOM 609 O O . SER A 1 81 ? 7.377 6.400 -17.056 1.00 90.06 81 SER A O 1
ATOM 611 N N . PHE A 1 82 ? 7.856 5.473 -15.076 1.00 86.50 82 PHE A N 1
ATOM 612 C CA . PHE A 1 82 ? 9.241 5.136 -15.423 1.00 86.50 82 PHE A CA 1
ATOM 613 C C . PHE A 1 82 ? 9.348 4.050 -16.499 1.00 86.50 82 PHE A C 1
ATOM 615 O O . PHE A 1 82 ? 10.210 4.147 -17.367 1.00 86.50 82 PHE A O 1
ATOM 622 N N . ALA A 1 83 ? 8.464 3.049 -16.494 1.00 85.06 83 ALA A N 1
ATOM 623 C CA . ALA A 1 83 ? 8.402 2.049 -17.562 1.00 85.06 83 ALA A CA 1
ATOM 624 C C . ALA A 1 83 ? 8.105 2.686 -18.930 1.00 85.06 83 ALA A C 1
ATOM 626 O O . ALA A 1 83 ? 8.674 2.270 -19.939 1.00 85.06 83 ALA A O 1
ATOM 627 N N . MET A 1 84 ? 7.244 3.709 -18.958 1.00 83.69 84 MET A N 1
ATOM 628 C CA . MET A 1 84 ? 6.939 4.475 -20.168 1.00 83.69 84 MET A CA 1
ATOM 629 C C . MET A 1 84 ? 8.113 5.356 -20.607 1.00 83.69 84 MET A C 1
ATOM 631 O O . MET A 1 84 ? 8.411 5.403 -21.796 1.00 83.69 84 MET A O 1
ATOM 635 N N . LEU A 1 85 ? 8.778 6.031 -19.663 1.00 84.31 85 LEU A N 1
ATOM 636 C CA . LEU A 1 85 ? 9.919 6.911 -19.947 1.00 84.31 85 LEU A CA 1
ATOM 637 C C . LEU A 1 85 ? 11.131 6.145 -20.492 1.00 84.31 85 LEU A C 1
ATOM 639 O O . LEU A 1 85 ? 11.734 6.576 -21.468 1.00 84.31 85 LEU A O 1
ATOM 643 N N . GLU A 1 86 ? 11.455 4.993 -19.902 1.00 81.12 86 GLU A N 1
ATOM 644 C CA . GLU A 1 86 ? 12.599 4.168 -20.318 1.00 81.12 86 GLU A CA 1
ATOM 645 C C . GLU A 1 86 ? 12.270 3.261 -21.519 1.00 81.12 86 GLU A C 1
ATOM 647 O O . GLU A 1 86 ? 13.137 2.549 -22.023 1.00 81.12 86 GLU A O 1
ATOM 652 N N . ALA A 1 87 ? 10.995 3.217 -21.932 1.00 78.75 87 ALA A N 1
ATOM 653 C CA . ALA A 1 87 ? 10.455 2.251 -22.892 1.00 78.75 87 ALA A CA 1
ATOM 654 C C . ALA A 1 87 ? 10.788 0.784 -22.548 1.00 78.75 87 ALA A C 1
ATOM 656 O O . ALA A 1 87 ? 10.845 -0.085 -23.420 1.00 78.75 87 ALA A O 1
ATOM 657 N N . ASN A 1 88 ? 11.012 0.492 -21.263 1.00 79.69 88 ASN A N 1
ATOM 658 C CA . ASN A 1 88 ? 11.459 -0.810 -20.795 1.00 79.69 88 ASN A CA 1
ATOM 659 C C . ASN A 1 88 ? 10.318 -1.552 -20.098 1.00 79.69 88 ASN A C 1
ATOM 661 O O . ASN A 1 88 ? 10.011 -1.332 -18.923 1.00 79.69 88 ASN A O 1
ATOM 665 N N . LEU A 1 89 ? 9.725 -2.500 -20.825 1.00 81.75 89 LEU A N 1
ATOM 666 C CA . LEU A 1 89 ? 8.626 -3.328 -20.325 1.00 81.75 89 LEU A CA 1
ATOM 667 C C . LEU A 1 89 ? 9.022 -4.199 -19.125 1.00 81.75 89 LEU A C 1
ATOM 669 O O . LEU A 1 89 ? 8.145 -4.612 -18.370 1.00 81.75 89 LEU A O 1
ATOM 673 N N . SER A 1 90 ? 10.317 -4.438 -18.890 1.00 83.25 90 SER A N 1
ATOM 674 C CA . SER A 1 90 ? 10.792 -5.206 -17.730 1.00 83.25 90 SER A CA 1
ATOM 675 C C . SER A 1 90 ? 10.369 -4.561 -16.406 1.00 83.25 90 SER A C 1
ATOM 677 O O . SER A 1 90 ? 10.126 -5.260 -15.424 1.00 83.25 90 SER A O 1
ATOM 679 N N . PHE A 1 91 ? 10.199 -3.233 -16.375 1.00 85.06 91 PHE A N 1
ATOM 680 C CA . PHE A 1 91 ? 9.734 -2.517 -15.185 1.00 85.06 91 PHE A CA 1
ATOM 681 C C . PHE A 1 91 ? 8.264 -2.796 -14.838 1.00 85.06 91 PHE A C 1
ATOM 683 O O . PHE A 1 91 ? 7.869 -2.628 -13.683 1.00 85.06 91 PHE A O 1
ATOM 690 N N . LEU A 1 92 ? 7.463 -3.324 -15.774 1.00 88.38 92 LEU A N 1
ATOM 691 C CA . LEU A 1 92 ? 6.091 -3.758 -15.490 1.00 88.38 92 LEU A CA 1
ATOM 692 C C . LEU A 1 92 ? 6.030 -4.958 -14.534 1.00 88.38 92 LEU A C 1
ATOM 694 O O . LEU A 1 92 ? 5.001 -5.164 -13.892 1.00 88.38 92 LEU A O 1
ATOM 698 N N . ALA A 1 93 ? 7.121 -5.717 -14.373 1.00 90.56 93 ALA A N 1
ATOM 699 C CA . ALA A 1 93 ? 7.196 -6.756 -13.348 1.00 90.56 93 ALA A CA 1
ATOM 700 C C . ALA A 1 93 ? 7.027 -6.165 -11.936 1.00 90.56 93 ALA A C 1
ATOM 702 O O . ALA A 1 93 ? 6.299 -6.722 -11.115 1.00 90.56 93 ALA A O 1
ATOM 703 N N . PHE A 1 94 ? 7.618 -4.995 -11.665 1.00 91.12 94 PHE A N 1
ATOM 704 C CA . PHE A 1 94 ? 7.448 -4.303 -10.383 1.00 91.12 94 PHE A CA 1
ATOM 705 C C . PHE A 1 94 ? 6.024 -3.783 -10.195 1.00 91.12 94 PHE A C 1
ATOM 707 O O . PHE A 1 94 ? 5.492 -3.856 -9.091 1.00 91.12 94 PHE A O 1
ATOM 714 N N . PHE A 1 95 ? 5.376 -3.333 -11.271 1.00 92.56 95 PHE A N 1
ATOM 715 C CA . PHE A 1 95 ? 3.962 -2.964 -11.231 1.00 92.56 95 PHE A CA 1
ATOM 716 C C . PHE A 1 95 ? 3.079 -4.170 -10.877 1.00 92.56 95 PHE A C 1
ATOM 718 O O . PHE A 1 95 ? 2.196 -4.057 -10.033 1.00 92.56 95 PHE A O 1
ATOM 725 N N . ALA A 1 96 ? 3.350 -5.351 -11.444 1.00 93.38 96 ALA A N 1
ATOM 726 C CA . ALA A 1 96 ? 2.628 -6.572 -11.089 1.00 93.38 96 ALA A CA 1
ATOM 727 C C . ALA A 1 96 ? 2.803 -6.939 -9.603 1.00 93.38 96 ALA A C 1
ATOM 729 O O . ALA A 1 96 ? 1.823 -7.263 -8.934 1.00 93.38 96 ALA A O 1
ATOM 730 N N . ILE A 1 97 ? 4.020 -6.823 -9.059 1.00 94.62 97 ILE A N 1
ATOM 731 C CA . ILE A 1 97 ? 4.270 -7.010 -7.619 1.00 94.62 97 ILE A CA 1
ATOM 732 C C . ILE A 1 97 ? 3.480 -5.982 -6.801 1.00 94.62 97 ILE A C 1
ATOM 734 O O . ILE A 1 97 ? 2.841 -6.331 -5.810 1.00 94.62 97 ILE A O 1
ATOM 738 N N . GLY A 1 98 ? 3.468 -4.722 -7.224 1.00 94.12 98 GLY A N 1
ATOM 739 C CA . GLY A 1 98 ? 2.711 -3.680 -6.547 1.00 94.12 98 GLY A CA 1
ATOM 740 C C . GLY A 1 98 ? 1.195 -3.862 -6.605 1.00 94.12 98 GLY A C 1
ATOM 741 O O . GLY A 1 98 ? 0.512 -3.529 -5.637 1.00 94.12 98 GLY A O 1
ATOM 742 N N . LEU A 1 99 ? 0.653 -4.489 -7.653 1.00 95.06 99 LEU A N 1
ATOM 743 C CA . LEU A 1 99 ? -0.745 -4.930 -7.684 1.00 95.06 99 LEU A CA 1
ATOM 744 C C . LEU A 1 99 ? -1.025 -6.050 -6.672 1.00 95.06 99 LEU A C 1
ATOM 746 O O . LEU A 1 99 ? -2.082 -6.046 -6.040 1.00 95.06 99 LEU A O 1
ATOM 750 N N . LEU A 1 100 ? -0.091 -6.988 -6.474 1.00 95.62 100 LEU A N 1
ATOM 751 C CA . LEU A 1 100 ? -0.221 -8.013 -5.431 1.00 95.62 100 LEU A CA 1
ATOM 752 C C . LEU A 1 100 ? -0.221 -7.381 -4.033 1.00 95.62 100 LEU A C 1
ATOM 754 O O . LEU A 1 100 ? -1.045 -7.740 -3.192 1.00 95.62 100 LEU A O 1
ATOM 758 N N . ILE A 1 101 ? 0.652 -6.398 -3.800 1.00 93.75 101 ILE A N 1
ATOM 759 C CA . ILE A 1 101 ? 0.698 -5.631 -2.547 1.00 93.75 101 ILE A CA 1
ATOM 760 C C . ILE A 1 101 ? -0.608 -4.846 -2.352 1.00 93.75 101 ILE A C 1
ATOM 762 O O . ILE A 1 101 ? -1.193 -4.868 -1.269 1.00 93.75 101 ILE A O 1
ATOM 766 N N . PHE A 1 102 ? -1.123 -4.206 -3.401 1.00 93.50 102 PHE A N 1
ATOM 767 C CA . PHE A 1 102 ? -2.411 -3.514 -3.364 1.00 93.50 102 PHE A CA 1
ATOM 768 C C . PHE A 1 102 ? -3.556 -4.472 -2.999 1.00 93.50 102 PHE A C 1
ATOM 770 O O . PHE A 1 102 ? -4.363 -4.182 -2.113 1.00 93.50 102 PHE A O 1
ATOM 777 N N . ALA A 1 103 ? -3.598 -5.655 -3.621 1.00 93.12 103 ALA A N 1
ATOM 778 C CA . ALA A 1 103 ? -4.580 -6.691 -3.312 1.00 93.12 103 ALA A CA 1
ATOM 779 C C . ALA A 1 103 ? -4.460 -7.188 -1.860 1.00 93.12 103 ALA A C 1
ATOM 781 O O . ALA A 1 103 ? -5.477 -7.411 -1.198 1.00 93.12 103 ALA A O 1
ATOM 782 N N . TYR A 1 104 ? -3.238 -7.294 -1.330 1.00 91.75 104 TYR 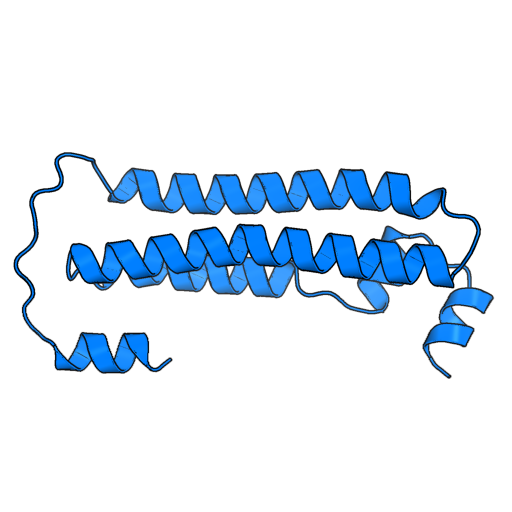A N 1
ATOM 783 C CA . TYR A 1 104 ? -2.996 -7.628 0.072 1.00 91.75 104 TYR A CA 1
ATOM 784 C C . TYR A 1 104 ? -3.582 -6.578 1.030 1.00 91.75 104 TYR A C 1
ATOM 786 O O . TYR A 1 104 ? -4.223 -6.937 2.020 1.00 91.75 104 TYR A O 1
ATOM 794 N N . PHE A 1 105 ? -3.455 -5.285 0.723 1.00 90.06 105 PHE A N 1
ATOM 795 C CA . PHE A 1 105 ? -4.018 -4.204 1.543 1.00 90.06 105 PHE A CA 1
ATOM 796 C C . PHE A 1 105 ? -5.510 -3.938 1.313 1.00 90.06 105 PHE A C 1
ATOM 798 O O . PHE A 1 105 ? -6.090 -3.092 1.997 1.00 90.06 105 PHE A O 1
ATOM 805 N N . ARG A 1 106 ? -6.163 -4.680 0.409 1.00 90.00 106 ARG A N 1
ATOM 806 C CA . ARG A 1 106 ? -7.591 -4.518 0.121 1.00 90.00 106 ARG A CA 1
ATOM 807 C C . ARG A 1 106 ? -8.430 -4.614 1.408 1.00 90.00 106 ARG A C 1
ATOM 809 O O . ARG A 1 106 ? -8.278 -5.603 2.142 1.00 90.00 106 ARG A O 1
ATOM 816 N N . PRO A 1 107 ? -9.312 -3.631 1.679 1.00 88.31 107 PRO A N 1
ATOM 817 C CA . PRO A 1 107 ? -10.172 -3.649 2.852 1.00 88.31 107 PRO A CA 1
ATOM 818 C C . PRO A 1 107 ? -11.192 -4.785 2.770 1.00 88.31 107 PRO A C 1
ATOM 820 O O . PRO A 1 107 ? -11.624 -5.174 1.685 1.00 88.31 107 PRO A O 1
ATOM 823 N N . GLY A 1 108 ? -11.589 -5.301 3.928 1.00 88.75 108 GLY A N 1
ATOM 824 C CA . GLY A 1 108 ? -12.591 -6.355 4.046 1.00 88.75 108 GLY A CA 1
ATOM 825 C C . GLY A 1 108 ? -13.194 -6.382 5.444 1.00 88.75 108 GLY A C 1
ATOM 826 O O . GLY A 1 108 ? -12.538 -5.973 6.403 1.00 88.75 108 GLY A O 1
ATOM 827 N N . LEU A 1 109 ? -14.431 -6.871 5.551 1.00 86.75 109 LEU A N 1
ATOM 828 C CA . LEU A 1 109 ? -15.149 -6.969 6.826 1.00 86.75 109 LEU A CA 1
ATOM 829 C C . LEU A 1 109 ? -14.383 -7.825 7.839 1.00 86.75 109 LEU A C 1
ATOM 831 O O . LEU A 1 109 ? -14.208 -7.402 8.977 1.00 86.75 109 LEU A O 1
ATOM 835 N N . ASP A 1 110 ? -13.826 -8.958 7.408 1.00 86.38 110 ASP A N 1
ATOM 836 C CA . ASP A 1 110 ? -13.053 -9.841 8.290 1.00 86.38 110 ASP A CA 1
ATOM 837 C C . ASP A 1 110 ? -11.785 -9.151 8.816 1.00 86.38 110 ASP A C 1
ATOM 839 O O . ASP A 1 110 ? -11.447 -9.250 9.995 1.00 86.38 110 ASP A O 1
ATOM 843 N N . LYS A 1 111 ? -11.109 -8.369 7.960 1.00 87.38 111 LYS A N 1
ATOM 844 C CA . LYS A 1 111 ? -9.925 -7.592 8.355 1.00 87.38 111 LYS A CA 1
ATOM 845 C C . LYS A 1 111 ? -10.282 -6.477 9.329 1.00 87.38 111 LYS A C 1
ATOM 847 O O . LYS A 1 111 ? -9.500 -6.213 10.237 1.00 87.38 111 LYS A O 1
ATOM 852 N N . LEU A 1 112 ? -11.424 -5.816 9.138 1.00 88.56 112 LEU A N 1
ATOM 853 C CA . LEU A 1 112 ? -11.935 -4.826 10.082 1.00 88.56 112 LEU A CA 1
ATOM 854 C C . LEU A 1 112 ? -12.216 -5.487 11.437 1.00 88.56 112 LEU A C 1
ATOM 856 O O . LEU A 1 112 ? -11.675 -5.036 12.442 1.00 88.56 112 LEU A O 1
ATOM 860 N N . ALA A 1 113 ? -12.980 -6.580 11.447 1.00 87.62 113 ALA A N 1
ATOM 861 C CA . ALA A 1 113 ? -13.335 -7.308 12.661 1.00 87.62 113 ALA A CA 1
ATOM 862 C C . ALA A 1 113 ? -12.096 -7.748 13.453 1.00 87.62 113 ALA A C 1
ATOM 864 O O . ALA A 1 113 ? -12.030 -7.544 14.663 1.00 87.62 113 ALA A O 1
ATOM 865 N N . GLN A 1 114 ? -11.080 -8.270 12.758 1.00 86.62 114 GLN A N 1
ATOM 866 C CA . GLN A 1 114 ? -9.827 -8.702 13.371 1.00 86.62 114 GLN A CA 1
ATOM 867 C C . GLN A 1 114 ? -8.956 -7.528 13.847 1.00 86.62 114 GLN A C 1
ATOM 869 O O . GLN A 1 114 ? -8.380 -7.586 14.930 1.00 86.62 114 GLN A O 1
ATOM 874 N N . SER A 1 115 ? -8.836 -6.461 13.051 1.00 85.00 115 SER A N 1
ATOM 875 C CA . SER A 1 115 ? -7.904 -5.358 13.344 1.00 85.00 115 SER A CA 1
ATOM 876 C C . SER A 1 115 ? -8.444 -4.384 14.394 1.00 85.00 115 SER A C 1
ATOM 878 O O . SER A 1 115 ? -7.653 -3.777 15.111 1.00 85.00 115 SER A O 1
ATOM 880 N N . TYR A 1 116 ? -9.770 -4.232 14.479 1.00 87.31 116 TYR A N 1
ATOM 881 C CA . TYR A 1 116 ? -10.460 -3.318 15.401 1.00 87.31 116 TYR A CA 1
ATOM 882 C C . TYR A 1 116 ? -11.131 -4.052 16.570 1.00 87.31 116 TYR A C 1
ATOM 884 O O . TYR A 1 116 ? -11.818 -3.407 17.358 1.00 87.31 116 TYR A O 1
ATOM 892 N N . GLU A 1 117 ? -10.928 -5.373 16.683 1.00 86.06 117 GLU A N 1
ATOM 893 C CA . GLU A 1 117 ? -11.470 -6.222 17.758 1.00 86.06 117 GLU A CA 1
ATOM 894 C C . GLU A 1 117 ? -12.972 -5.998 17.970 1.00 86.06 117 GLU A C 1
ATOM 896 O O . GLU A 1 117 ? -13.442 -5.743 19.079 1.00 86.06 117 GLU A O 1
ATOM 901 N N . LEU A 1 118 ? -13.730 -6.048 16.871 1.00 85.38 118 LEU A N 1
ATOM 902 C CA . LEU A 1 118 ? -15.176 -5.865 16.940 1.00 85.38 118 LEU A CA 1
ATOM 903 C C . LEU A 1 118 ? -15.809 -6.984 17.767 1.00 85.38 118 LEU A C 1
ATOM 905 O O . LEU A 1 118 ? -15.502 -8.165 17.581 1.00 85.38 118 LEU A O 1
ATOM 909 N N . ASN A 1 119 ? -16.720 -6.615 18.662 1.00 84.38 119 ASN A N 1
ATOM 910 C CA . ASN A 1 119 ? -17.473 -7.592 19.436 1.00 84.38 119 ASN A CA 1
ATOM 911 C C . ASN A 1 119 ? -18.559 -8.273 18.569 1.00 84.38 119 ASN A C 1
ATOM 913 O O . ASN A 1 119 ? -18.869 -7.838 17.458 1.00 84.38 119 ASN A O 1
ATOM 917 N N . ALA A 1 120 ? -19.161 -9.357 19.069 1.00 82.19 120 ALA A N 1
ATOM 918 C CA . ALA A 1 120 ? -20.154 -10.126 18.309 1.00 82.19 120 ALA A CA 1
ATOM 919 C C . ALA A 1 120 ? -21.411 -9.314 17.933 1.00 82.19 120 ALA A C 1
ATOM 921 O O . ALA A 1 120 ? -22.001 -9.563 16.884 1.00 82.19 120 ALA A O 1
ATOM 922 N N . GLN A 1 121 ? -21.802 -8.333 18.756 1.00 83.38 121 GLN A N 1
ATOM 923 C CA . GLN A 1 121 ? -22.937 -7.447 18.472 1.00 83.38 121 GLN A CA 1
ATOM 924 C C . GLN A 1 121 ? -22.596 -6.446 17.360 1.00 83.38 121 GLN A C 1
ATOM 926 O O . GLN A 1 121 ? -23.381 -6.265 16.435 1.00 83.38 121 GLN A O 1
ATOM 931 N N . GLU A 1 122 ? -21.406 -5.846 17.408 1.00 83.25 122 GLU A N 1
ATOM 932 C CA . GLU A 1 122 ? -20.879 -4.944 16.383 1.00 83.25 122 GLU A CA 1
ATOM 933 C C . GLU A 1 122 ? -20.710 -5.658 15.037 1.00 83.25 122 GLU A C 1
ATOM 935 O O . GLU A 1 122 ? -21.038 -5.101 13.993 1.00 83.25 122 GLU A O 1
ATOM 940 N N . LEU A 1 123 ? -20.227 -6.905 15.051 1.00 84.06 123 LEU A N 1
ATOM 941 C CA . LEU A 1 123 ? -20.082 -7.717 13.845 1.00 84.06 123 LEU A CA 1
ATOM 942 C C . LEU A 1 123 ? -21.438 -8.114 13.245 1.00 84.06 123 LEU A C 1
ATOM 944 O O . LEU A 1 123 ? -21.569 -8.137 12.022 1.00 84.06 123 LEU A O 1
ATOM 948 N N . GLY A 1 124 ? -22.430 -8.417 14.090 1.00 83.06 124 GLY A N 1
ATOM 949 C CA . GLY A 1 124 ? -23.810 -8.664 13.662 1.00 83.06 124 GLY A CA 1
ATOM 950 C C . GLY A 1 124 ? -24.407 -7.439 12.972 1.00 83.06 124 GLY A C 1
ATOM 951 O O . GLY A 1 124 ? -24.849 -7.535 11.834 1.00 83.06 124 GLY A O 1
ATOM 952 N N . ALA A 1 125 ? -24.260 -6.264 13.588 1.00 84.94 125 ALA A N 1
ATOM 953 C CA . ALA A 1 125 ? -24.752 -4.996 13.047 1.00 84.94 125 ALA A CA 1
ATOM 954 C C . ALA A 1 125 ? -24.107 -4.563 11.711 1.00 84.94 125 ALA A C 1
ATOM 956 O O . ALA A 1 125 ? -24.619 -3.660 11.060 1.00 84.94 125 ALA A O 1
ATOM 957 N N . LEU A 1 126 ? -22.975 -5.158 11.308 1.00 83.25 126 LEU A N 1
ATOM 958 C CA . LEU A 1 126 ? -22.336 -4.913 10.004 1.00 83.25 126 LEU A CA 1
ATOM 959 C C . LEU A 1 126 ? -22.755 -5.906 8.909 1.00 83.25 126 LEU A C 1
ATOM 961 O O . LEU A 1 126 ? -22.388 -5.706 7.749 1.00 83.25 126 LEU A O 1
ATOM 965 N N . ARG A 1 127 ? -23.417 -7.008 9.278 1.00 79.62 127 ARG A N 1
ATOM 966 C CA . ARG A 1 127 ? -23.843 -8.077 8.361 1.00 79.62 127 ARG A CA 1
ATOM 967 C C . ARG A 1 127 ? -25.322 -8.004 7.987 1.00 79.62 127 ARG A C 1
ATOM 969 O O . ARG A 1 127 ? -25.675 -8.584 6.960 1.00 79.62 127 ARG A O 1
ATOM 976 N N . ASP A 1 128 ? -26.120 -7.329 8.807 1.00 66.75 128 ASP A N 1
ATOM 977 C CA . ASP A 1 128 ? -27.532 -7.010 8.565 1.00 66.75 128 ASP A CA 1
ATOM 978 C C . ASP A 1 128 ? -27.687 -5.799 7.625 1.00 66.75 128 ASP A C 1
ATOM 980 O O . ASP A 1 128 ? -28.632 -5.812 6.802 1.00 66.75 128 ASP A O 1
#

Sequence (128 aa):
CLVVVYLAQTGTLSPSNLGLPLSFLLPTILFAAAGTAYFLSNRLSMEGKLLPTLSEKVQHYRNASILRLALVEGANILIVSFAMLEANLSFLAFFAIGLLIFAYFRPGLDKLAQSYELNAQELGALRD

Foldseek 3Di:
DVLVVVLVPVPDDAADPPVDPVVVVLVVLQVVLLVVLVVLLLVLLVVLLPDDDLVSSVVSLVVSLVVSLCSLVVSLVVLSVVCSNRSPCVSVVSNVVSVVSSVVSDDDLVCSCVSNVDDPVSSVVVVD

Secondary structure (DSSP, 8-state):
-HHHHHHHHH--------SS-HHHHHHHHHHHHHHHHHHHHHHHHHHHHT-SSHHHHHHHHHHHHHHHHHHHHHHHHHHHHHHHHTT-GGGHHHHHHHHHHHHHH---HHHHHHHTT--HHHHHHTT-

Radius of gyration: 18.97 Å; chains: 1; bounding box: 50×19×52 Å

pLDDT: mean 84.64, std 11.43, range [53.19, 95.62]